Protein AF-A0A7R6V290-F1 (afdb_monomer_lite)

Foldseek 3Di:
DDDPPDPDDDAAEAEDDPCQQVDDPDDPDPDGSVVVVVVVVVCVVVVVCVRHHYDYDDDDDLVRVCVPDPNVVSVCVVPDDPVCCVVCVVVCVVNVHDCPVVVVVVVVVVVVVVVVPDDPDDDDDDDDDDDDDDDDDDDDDDDPPPPVVVVVVVPPD

Organism: Homo sapiens (NCBI:txid9606)

Sequence (157 aa):
MAYSQGGGKKKVCYYYDGDIGNYYYGQGHPMKPHRIRMTHNLLLNYGLYRKMEIYRPHKATAEEMTKYHSDEYIKFLRSIRPDNMSEYSKQMQRFNVGELKKIRKKQRTKKQTLRKKINPRTTVVKKQIPKEPNQNSSATPEFDSLTNFRKSLKRKY

pLDDT: mean 75.0, std 24.23, range [31.44, 98.12]

InterPro domains:
  IPR003084 Class I/II Histone deacetylase HDAC [PR01271] (31-48)
  IPR003084 Class I/II Histone deacetylase HDAC [PR01271] (64-82)
  IPR023696 Ureohydrolase domain superfamily [SSF52768] (11-98)
  IPR023801 Histone deacetylase domain [PF00850] (29-90)
  IPR037138 Histone deacetylase domain superfamily [G3DSA:3.40.800.20] (8-114)

Structure (mmCIF, N/CA/C/O backbone):
data_AF-A0A7R6V290-F1
#
_entry.id   AF-A0A7R6V290-F1
#
loop_
_atom_site.group_PDB
_atom_site.id
_atom_site.type_symbol
_atom_site.label_atom_id
_atom_site.label_alt_id
_atom_site.label_comp_id
_atom_site.label_asym_id
_atom_site.label_entity_id
_atom_site.label_seq_id
_atom_site.pdbx_PDB_ins_code
_atom_site.Cartn_x
_atom_site.Cartn_y
_atom_site.Cartn_z
_atom_site.occupancy
_atom_site.B_iso_or_equiv
_atom_site.auth_seq_id
_atom_site.auth_comp_id
_atom_site.auth_asym_id
_atom_site.auth_atom_id
_atom_site.pdbx_PDB_model_num
ATOM 1 N N . MET A 1 1 ? -2.616 25.642 12.328 1.00 40.06 1 MET A N 1
ATOM 2 C CA . MET A 1 1 ? -3.595 24.727 12.954 1.00 40.06 1 MET A CA 1
ATOM 3 C C . MET A 1 1 ? -3.149 24.467 14.383 1.00 40.06 1 MET A C 1
ATOM 5 O O . MET A 1 1 ? -2.101 23.866 14.575 1.00 40.06 1 MET A O 1
ATOM 9 N N . ALA A 1 2 ? -3.865 25.009 15.367 1.00 43.66 2 ALA A N 1
ATOM 10 C CA . ALA A 1 2 ? -3.525 24.847 16.777 1.00 43.66 2 ALA A CA 1
ATOM 11 C C . ALA A 1 2 ? -3.888 23.428 17.248 1.00 43.66 2 ALA A C 1
ATOM 13 O O . ALA A 1 2 ? -5.032 22.998 17.102 1.00 43.66 2 ALA A O 1
ATOM 14 N N . TYR A 1 3 ? -2.928 22.699 17.819 1.00 55.47 3 TYR A N 1
ATOM 15 C CA . TYR A 1 3 ? -3.211 21.451 18.522 1.00 55.47 3 TYR A CA 1
ATOM 16 C C . TYR A 1 3 ? -3.818 21.797 19.884 1.00 55.47 3 TYR A C 1
ATOM 18 O O . TYR A 1 3 ? -3.120 22.252 20.786 1.00 55.47 3 TYR A O 1
ATOM 26 N N . SER A 1 4 ? -5.131 21.611 20.025 1.00 54.84 4 SER A N 1
ATOM 27 C CA . SER A 1 4 ? -5.827 21.733 21.308 1.00 54.84 4 SER A CA 1
ATOM 28 C C . SER A 1 4 ? -5.274 20.702 22.302 1.00 54.84 4 SER A C 1
ATOM 30 O O . SER A 1 4 ? -5.507 19.493 22.175 1.00 54.84 4 SER A O 1
ATOM 32 N N . GLN A 1 5 ? -4.533 21.196 23.295 1.00 59.09 5 GLN A N 1
ATOM 33 C CA . GLN A 1 5 ? -4.047 20.460 24.463 1.00 59.09 5 GLN A CA 1
ATOM 34 C C . GLN A 1 5 ? -5.191 20.251 25.472 1.00 59.09 5 GLN A C 1
ATOM 36 O O . GLN A 1 5 ? -5.179 20.765 26.582 1.00 59.09 5 GLN A O 1
ATOM 41 N N . GLY A 1 6 ? -6.224 19.517 25.055 1.00 53.75 6 GLY A N 1
ATOM 42 C CA . GLY A 1 6 ? -7.266 18.984 25.934 1.00 53.75 6 GLY A CA 1
ATOM 43 C C . GLY A 1 6 ? -6.996 17.507 26.219 1.00 53.75 6 GLY A C 1
ATOM 44 O O . GLY A 1 6 ? -7.105 16.677 25.306 1.00 53.75 6 GLY A O 1
ATOM 45 N N . GLY A 1 7 ? -6.631 17.194 27.467 1.00 68.88 7 GLY A N 1
ATOM 46 C CA . GLY A 1 7 ? -6.184 15.887 27.978 1.00 68.88 7 GLY A CA 1
ATOM 47 C C . GLY A 1 7 ? -7.267 14.806 28.099 1.00 68.88 7 GLY A C 1
ATOM 48 O O . GLY A 1 7 ? -7.369 14.142 29.125 1.00 68.88 7 GLY A O 1
ATOM 49 N N . GLY A 1 8 ? -8.087 14.625 27.064 1.00 79.38 8 GLY A N 1
ATOM 50 C CA . GLY A 1 8 ? -9.048 13.523 26.951 1.00 79.38 8 GLY A CA 1
ATOM 51 C C . GLY A 1 8 ? -8.535 12.387 26.060 1.00 79.38 8 GLY A C 1
ATOM 52 O O . GLY A 1 8 ? -7.713 12.610 25.164 1.00 79.38 8 GLY A O 1
ATOM 53 N N . LYS A 1 9 ? -9.049 11.164 26.268 1.00 85.19 9 LYS A N 1
ATOM 54 C CA . LYS A 1 9 ? -8.770 10.018 25.383 1.00 85.19 9 LYS A CA 1
ATOM 55 C C . LYS A 1 9 ? -9.191 10.371 23.955 1.00 85.19 9 LYS A C 1
ATOM 57 O O . LYS A 1 9 ? -10.341 10.731 23.717 1.00 85.19 9 LYS A O 1
ATOM 62 N N . LYS A 1 10 ? -8.255 10.287 23.010 1.00 92.25 10 LYS A N 1
ATOM 63 C CA . LYS A 1 10 ? -8.518 10.593 21.602 1.00 92.25 10 LYS A CA 1
ATOM 64 C C . LYS A 1 10 ? -9.154 9.393 20.908 1.00 92.25 10 LYS A C 1
ATOM 66 O O . LYS A 1 10 ? -8.827 8.246 21.208 1.00 92.25 10 LYS A O 1
ATOM 71 N N . LYS A 1 11 ? -10.039 9.678 19.956 1.00 93.56 11 LYS A N 1
ATOM 72 C CA . LYS A 1 11 ? -10.585 8.677 19.043 1.00 93.56 11 LYS A CA 1
ATOM 73 C C . LYS A 1 11 ? -9.471 8.190 18.111 1.00 93.56 11 LYS A C 1
ATOM 75 O O . LYS A 1 11 ? -8.742 9.009 17.554 1.00 93.56 11 LYS A O 1
ATOM 80 N N . VAL A 1 12 ? -9.332 6.874 17.964 1.00 96.12 12 VAL A N 1
ATOM 81 C CA . VAL A 1 12 ? -8.292 6.242 17.137 1.00 96.12 12 VAL A CA 1
ATOM 82 C C . VAL A 1 12 ? -8.953 5.483 15.993 1.00 96.12 12 VAL A C 1
ATOM 84 O O . VAL A 1 12 ? -9.835 4.660 16.233 1.00 96.12 12 VAL A O 1
ATOM 87 N N . CYS A 1 13 ? -8.489 5.734 14.770 1.00 97.19 13 CYS A N 1
ATOM 88 C CA . CYS A 1 13 ? -8.860 4.973 13.579 1.00 97.19 13 CYS A CA 1
ATOM 89 C C . CYS A 1 13 ? -7.659 4.141 13.117 1.00 97.19 13 CYS A C 1
ATOM 91 O O . CYS A 1 13 ? -6.542 4.651 13.023 1.00 97.19 13 CYS A O 1
ATOM 93 N N . TYR A 1 14 ? -7.888 2.869 12.814 1.00 97.94 14 TYR A N 1
ATOM 94 C CA . TYR A 1 14 ? -6.872 1.909 12.404 1.00 97.94 14 TYR A CA 1
ATOM 95 C C . TYR A 1 14 ? -7.233 1.309 11.045 1.00 97.94 14 TYR A C 1
ATOM 97 O O . TYR A 1 14 ? -8.320 0.766 10.866 1.00 97.94 14 TYR A O 1
ATOM 105 N N . TYR A 1 15 ? -6.313 1.393 10.085 1.00 98.06 15 TYR A N 1
ATOM 106 C CA . TYR A 1 15 ? -6.530 0.917 8.720 1.00 98.06 15 TYR A CA 1
ATOM 107 C C . TYR A 1 15 ? -5.768 -0.379 8.472 1.00 98.06 15 TYR A C 1
ATOM 109 O O . TYR A 1 15 ? -4.554 -0.444 8.682 1.00 98.06 15 TYR A O 1
ATOM 117 N N . TYR A 1 16 ? -6.471 -1.403 7.996 1.00 98.00 16 TYR A N 1
ATOM 118 C CA . TYR A 1 16 ? -5.873 -2.697 7.693 1.00 98.00 16 TYR A CA 1
ATOM 119 C C . TYR A 1 16 ? -6.580 -3.397 6.534 1.00 98.00 16 TYR A C 1
ATOM 121 O O . TYR A 1 16 ? -7.804 -3.465 6.487 1.00 98.00 16 TYR A O 1
ATOM 129 N N . ASP A 1 17 ? -5.789 -3.954 5.618 1.00 97.50 17 ASP A N 1
ATOM 130 C CA . ASP A 1 17 ? -6.255 -4.871 4.580 1.00 97.50 17 ASP A CA 1
ATOM 131 C C . ASP A 1 17 ? -5.572 -6.234 4.779 1.00 97.50 17 ASP A C 1
ATOM 133 O O . ASP A 1 17 ? -4.348 -6.302 4.925 1.00 97.50 17 ASP A O 1
ATOM 137 N N . GLY A 1 18 ? -6.348 -7.321 4.780 1.00 96.44 18 GLY A N 1
ATOM 138 C CA . GLY A 1 18 ? -5.849 -8.684 4.992 1.00 96.44 18 GLY A CA 1
ATOM 139 C C . GLY A 1 18 ? -4.815 -9.144 3.957 1.00 96.44 18 GLY A C 1
ATOM 140 O O . GLY A 1 18 ? -3.916 -9.936 4.282 1.00 96.44 18 GLY A O 1
ATOM 141 N N . ASP A 1 19 ? -4.873 -8.598 2.741 1.00 96.50 19 ASP A N 1
ATOM 142 C CA . ASP A 1 19 ? -4.009 -8.986 1.627 1.00 96.50 19 ASP A CA 1
ATOM 143 C C . ASP A 1 19 ? -2.584 -8.442 1.773 1.00 96.50 19 ASP A C 1
ATOM 145 O O . ASP A 1 19 ? -1.642 -9.016 1.219 1.00 96.50 19 ASP A O 1
ATOM 149 N N . ILE A 1 20 ? -2.372 -7.394 2.584 1.00 97.12 20 ILE A N 1
ATOM 150 C CA . ILE A 1 20 ? -1.063 -6.731 2.710 1.00 97.12 20 ILE A CA 1
ATOM 151 C C . ILE A 1 20 ? 0.047 -7.688 3.165 1.00 97.12 20 ILE A C 1
ATOM 153 O O . ILE A 1 20 ? 1.204 -7.551 2.774 1.00 97.12 20 ILE A O 1
ATOM 157 N N . GLY A 1 21 ? -0.300 -8.699 3.965 1.00 95.62 21 GLY A N 1
ATOM 158 C CA . GLY A 1 21 ? 0.656 -9.686 4.460 1.00 95.62 21 GLY A CA 1
ATOM 159 C C . GLY A 1 21 ? 1.090 -10.729 3.424 1.00 95.62 21 GLY A C 1
ATOM 160 O O . GLY A 1 21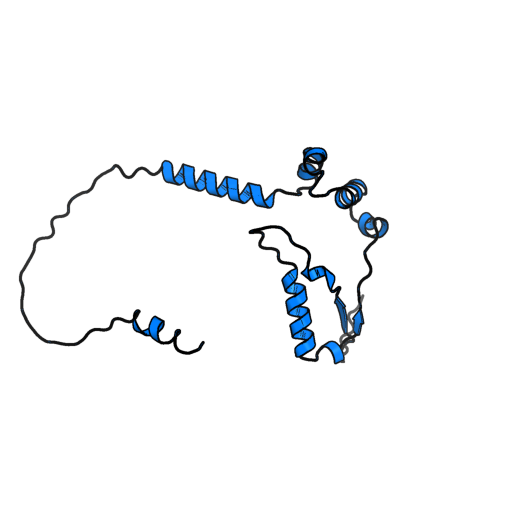 ? 2.052 -11.448 3.694 1.00 95.62 21 GLY A O 1
ATOM 161 N N . ASN A 1 22 ? 0.409 -10.821 2.273 1.00 97.00 22 ASN A N 1
ATOM 162 C CA . ASN A 1 22 ? 0.681 -11.807 1.219 1.00 97.00 22 ASN A CA 1
ATOM 163 C C . ASN A 1 22 ? 1.682 -11.313 0.163 1.00 97.00 22 ASN A C 1
ATOM 165 O O . ASN A 1 22 ? 2.248 -12.125 -0.566 1.00 97.00 22 ASN A O 1
ATOM 169 N N . TYR A 1 23 ? 1.950 -10.006 0.085 1.00 96.62 23 TYR A N 1
ATOM 170 C CA . TYR A 1 23 ? 2.911 -9.468 -0.877 1.00 96.62 23 TYR A CA 1
ATOM 171 C C . TYR A 1 23 ? 4.344 -9.922 -0.566 1.00 96.62 23 TYR A C 1
ATOM 173 O O . TYR A 1 23 ? 4.831 -9.818 0.565 1.00 96.62 23 TYR A O 1
ATOM 181 N N . TYR A 1 24 ? 5.053 -10.386 -1.598 1.00 95.50 24 TYR A N 1
ATOM 182 C CA . TYR A 1 24 ? 6.379 -10.983 -1.470 1.00 95.50 24 TYR A CA 1
ATOM 183 C C . TYR A 1 24 ? 7.425 -10.268 -2.331 1.00 95.50 24 TYR A C 1
ATOM 185 O O . TYR A 1 24 ? 7.418 -10.349 -3.553 1.00 95.50 24 TYR A O 1
ATOM 193 N N . TYR A 1 25 ? 8.396 -9.628 -1.676 1.00 91.75 25 TYR A N 1
ATOM 194 C CA . TYR A 1 25 ? 9.487 -8.890 -2.336 1.00 91.75 25 TYR A CA 1
ATOM 195 C C . TYR A 1 25 ? 10.586 -9.788 -2.942 1.00 91.75 25 TYR A C 1
ATOM 197 O O . TYR A 1 25 ? 11.554 -9.292 -3.521 1.00 91.75 25 TYR A O 1
ATOM 205 N N . GLY A 1 26 ? 10.498 -11.110 -2.779 1.00 91.38 26 GLY A N 1
ATOM 206 C CA . GLY A 1 26 ? 11.509 -12.048 -3.259 1.00 91.38 26 GLY A CA 1
ATOM 207 C C . GLY A 1 26 ? 12.421 -12.627 -2.172 1.00 91.38 26 GLY A C 1
ATOM 208 O O . GLY A 1 26 ? 12.525 -12.141 -1.035 1.00 91.38 26 GLY A O 1
ATOM 209 N N . GLN A 1 27 ? 13.114 -13.701 -2.551 1.00 90.00 27 GLN A N 1
ATOM 210 C CA . GLN A 1 27 ? 14.024 -14.428 -1.672 1.00 90.00 27 GLN A CA 1
ATOM 211 C C . GLN A 1 27 ? 15.206 -13.549 -1.254 1.00 90.00 27 GLN A C 1
ATOM 213 O O . GLN A 1 27 ? 15.819 -12.858 -2.070 1.00 90.00 27 GLN A O 1
ATOM 218 N N . GLY A 1 28 ? 15.528 -13.570 0.042 1.00 90.00 28 GLY A N 1
ATOM 219 C CA . GLY A 1 28 ? 16.630 -12.793 0.613 1.00 90.00 28 GLY A CA 1
ATOM 220 C C . GLY A 1 28 ? 16.390 -11.281 0.715 1.00 90.00 28 GLY A C 1
ATOM 221 O O . GLY A 1 28 ? 17.301 -10.577 1.145 1.00 90.00 28 GLY A O 1
ATOM 222 N N . HIS A 1 29 ? 15.205 -10.780 0.346 1.00 90.94 29 HIS A N 1
ATOM 223 C CA . HIS A 1 29 ? 14.841 -9.375 0.523 1.00 90.94 29 HIS A CA 1
ATOM 224 C C . HIS A 1 29 ? 14.445 -9.085 1.986 1.00 90.94 29 HIS A C 1
ATOM 226 O O . HIS A 1 29 ? 13.607 -9.825 2.514 1.00 90.94 29 HIS A O 1
ATOM 232 N N . PRO A 1 30 ? 14.990 -8.038 2.641 1.00 94.12 30 PRO A N 1
ATOM 233 C CA . PRO A 1 30 ? 14.733 -7.754 4.059 1.00 94.12 30 PRO A CA 1
ATOM 234 C C . PRO A 1 30 ? 13.322 -7.210 4.324 1.00 94.12 30 PRO A C 1
ATOM 236 O O . PRO A 1 30 ? 12.749 -7.465 5.378 1.00 94.12 30 PRO A O 1
ATOM 239 N N . MET A 1 31 ? 12.720 -6.503 3.362 1.00 96.06 31 MET A N 1
ATOM 240 C CA . MET A 1 31 ? 11.338 -6.032 3.490 1.00 96.06 31 MET A CA 1
ATOM 241 C C . MET A 1 31 ? 10.363 -7.214 3.420 1.00 96.06 31 MET A C 1
ATOM 243 O O . MET A 1 31 ? 10.236 -7.843 2.367 1.00 96.06 31 MET A O 1
ATOM 247 N N . LYS A 1 32 ? 9.676 -7.497 4.535 1.00 96.38 32 LYS A N 1
ATOM 248 C CA . LYS A 1 32 ? 8.619 -8.514 4.652 1.00 96.38 32 LYS A CA 1
ATOM 249 C C . LYS A 1 32 ? 7.297 -7.857 5.075 1.00 96.38 32 LYS A C 1
ATOM 251 O O . LYS A 1 32 ? 7.176 -7.487 6.246 1.00 96.38 32 LYS A O 1
ATOM 256 N N . PRO A 1 33 ? 6.321 -7.688 4.163 1.00 97.69 33 PRO A N 1
ATOM 257 C CA . PRO A 1 33 ? 4.992 -7.152 4.489 1.00 97.69 33 PRO A CA 1
ATOM 258 C C . PRO A 1 33 ? 4.231 -7.966 5.537 1.00 97.69 33 PRO A C 1
ATOM 260 O O . PRO A 1 33 ? 3.441 -7.408 6.292 1.00 97.69 33 PRO A O 1
ATOM 263 N N . HIS A 1 34 ? 4.557 -9.256 5.673 1.00 98.06 34 HIS A N 1
ATOM 264 C CA . HIS A 1 34 ? 4.035 -10.143 6.714 1.00 98.06 34 HIS A CA 1
ATOM 265 C C . HIS A 1 34 ? 4.085 -9.541 8.130 1.00 98.06 34 HIS A C 1
ATOM 267 O O . HIS A 1 34 ? 3.196 -9.808 8.934 1.00 98.06 34 HIS A O 1
ATOM 273 N N . ARG A 1 35 ? 5.057 -8.661 8.424 1.00 97.94 35 ARG A N 1
ATOM 274 C CA . ARG A 1 35 ? 5.132 -7.966 9.719 1.00 97.94 35 ARG A CA 1
ATOM 275 C C . ARG A 1 35 ? 3.852 -7.209 10.082 1.00 97.94 35 ARG A C 1
ATOM 277 O O . ARG A 1 35 ? 3.481 -7.194 11.245 1.00 97.94 35 ARG A O 1
ATOM 284 N N . ILE A 1 36 ? 3.152 -6.650 9.094 1.00 98.12 36 ILE A N 1
ATOM 285 C CA . ILE A 1 36 ? 1.901 -5.910 9.298 1.00 98.12 36 ILE A CA 1
ATOM 286 C C . ILE A 1 36 ? 0.795 -6.867 9.764 1.00 98.12 36 ILE A C 1
ATOM 288 O O . ILE A 1 36 ? 0.061 -6.553 10.696 1.00 98.12 36 ILE A O 1
ATOM 292 N N . ARG A 1 37 ? 0.723 -8.073 9.180 1.00 97.94 37 ARG A N 1
ATOM 293 C CA . ARG A 1 37 ? -0.199 -9.133 9.618 1.00 97.94 37 ARG A CA 1
ATOM 294 C C . ARG A 1 37 ? 0.116 -9.612 11.036 1.00 97.94 37 ARG A C 1
ATOM 296 O O . ARG A 1 37 ? -0.806 -9.798 11.820 1.00 97.94 37 ARG A O 1
ATOM 303 N N . MET A 1 38 ? 1.397 -9.762 11.386 1.00 97.88 38 MET A N 1
ATOM 304 C CA . MET A 1 38 ? 1.788 -10.127 12.755 1.00 97.88 38 MET A CA 1
ATOM 305 C C . MET A 1 38 ? 1.325 -9.075 13.771 1.00 97.88 38 MET A C 1
ATOM 307 O O . MET A 1 38 ? 0.716 -9.427 14.777 1.00 97.88 38 MET A O 1
ATOM 311 N N . THR A 1 39 ? 1.559 -7.787 13.492 1.00 98.12 39 THR A N 1
ATOM 312 C CA . THR A 1 39 ? 1.096 -6.688 14.354 1.00 98.12 39 THR A CA 1
ATOM 313 C C . THR A 1 39 ? -0.425 -6.678 14.488 1.00 98.12 39 THR A C 1
ATOM 315 O O . THR A 1 39 ? -0.926 -6.525 15.599 1.00 98.12 39 THR A O 1
ATOM 318 N N . HIS A 1 40 ? -1.156 -6.884 13.389 1.00 97.81 40 HIS A N 1
ATOM 319 C CA . HIS A 1 40 ? -2.615 -6.963 13.413 1.00 97.81 40 HIS A CA 1
ATOM 320 C C . HIS A 1 40 ? -3.117 -8.098 14.321 1.00 97.81 40 HIS A C 1
ATOM 322 O O . HIS A 1 40 ? -3.965 -7.870 15.180 1.00 97.81 40 HIS A O 1
ATOM 328 N N . ASN A 1 41 ? -2.534 -9.296 14.214 1.00 97.44 41 ASN A N 1
ATOM 329 C CA . ASN A 1 41 ? -2.924 -10.440 15.045 1.00 97.44 41 ASN A CA 1
ATOM 330 C C . ASN A 1 41 ? -2.634 -10.221 16.535 1.00 97.44 41 ASN A C 1
ATOM 332 O O . ASN A 1 41 ? -3.463 -10.557 17.377 1.00 97.44 41 ASN A O 1
ATOM 336 N N . LEU A 1 42 ? -1.483 -9.631 16.876 1.00 98.00 42 LEU A N 1
ATOM 337 C CA . LEU A 1 42 ? -1.182 -9.272 18.266 1.00 98.00 42 LEU A CA 1
ATOM 338 C C . LEU A 1 42 ? -2.227 -8.297 18.807 1.00 98.00 42 LEU A C 1
ATOM 340 O O . LEU A 1 42 ? -2.792 -8.515 19.873 1.00 98.00 42 LEU A O 1
ATOM 344 N N . LEU A 1 43 ? -2.527 -7.255 18.038 1.00 96.31 43 LEU A N 1
ATOM 345 C CA . LEU A 1 43 ? -3.513 -6.243 18.388 1.00 96.31 43 LEU A CA 1
ATOM 346 C C . LEU A 1 43 ? -4.909 -6.841 18.656 1.00 96.31 43 LEU A C 1
ATOM 348 O O . LEU A 1 43 ? -5.581 -6.421 19.602 1.00 96.31 43 LEU A O 1
ATOM 352 N N . LEU A 1 44 ? -5.324 -7.835 17.862 1.00 95.69 44 LEU A N 1
ATOM 353 C CA . LEU A 1 44 ? -6.580 -8.560 18.066 1.00 95.69 44 LEU A CA 1
ATOM 354 C C . LEU A 1 44 ? -6.562 -9.355 19.376 1.00 95.69 44 LEU A C 1
ATOM 356 O O . LEU A 1 44 ? -7.486 -9.223 20.179 1.00 95.69 44 LEU A O 1
ATOM 360 N N . ASN A 1 45 ? -5.488 -10.111 19.622 1.00 97.38 45 ASN A N 1
ATOM 361 C CA . ASN A 1 45 ? -5.336 -10.943 20.820 1.00 97.38 45 ASN A CA 1
ATOM 362 C C . ASN A 1 45 ? -5.252 -10.117 22.112 1.00 97.38 45 ASN A C 1
ATOM 364 O O . ASN A 1 45 ? -5.746 -10.546 23.149 1.00 97.38 45 ASN A O 1
ATOM 368 N N . TYR A 1 46 ? -4.696 -8.904 22.053 1.00 97.50 46 TYR A N 1
ATOM 369 C CA . TYR A 1 46 ? -4.713 -7.959 23.175 1.00 97.50 46 TYR A CA 1
ATOM 370 C C . TYR A 1 46 ? -6.075 -7.273 23.386 1.00 97.50 46 TYR A C 1
ATOM 372 O O . TYR A 1 46 ? -6.227 -6.474 24.310 1.00 97.50 46 TYR A O 1
ATOM 380 N N . GLY A 1 47 ? -7.071 -7.526 22.529 1.00 95.88 47 GLY A N 1
ATOM 381 C CA . GLY A 1 47 ? -8.401 -6.922 22.636 1.00 95.88 47 GLY A CA 1
ATOM 382 C C . GLY A 1 47 ? -8.438 -5.420 22.331 1.00 95.88 47 GLY A C 1
ATOM 383 O O . GLY A 1 47 ? -9.429 -4.752 22.631 1.00 95.88 47 GLY A O 1
ATOM 384 N N . LEU A 1 48 ? -7.379 -4.868 21.730 1.00 95.50 48 LEU A N 1
ATOM 385 C CA . LEU A 1 48 ? -7.273 -3.436 21.426 1.00 95.50 48 LEU A CA 1
ATOM 386 C C . LEU A 1 48 ? -8.255 -2.991 20.338 1.00 95.50 48 LEU A C 1
ATOM 388 O O . LEU A 1 48 ? -8.638 -1.824 20.318 1.00 95.50 48 LEU A O 1
ATOM 392 N N . TYR A 1 49 ? -8.721 -3.915 19.491 1.00 93.38 49 TYR A N 1
ATOM 393 C CA . TYR A 1 49 ? -9.747 -3.646 18.478 1.00 93.38 49 TYR A CA 1
ATOM 394 C C . TYR A 1 49 ? -11.035 -3.052 19.064 1.00 93.38 49 TYR A C 1
ATOM 396 O O . TYR A 1 49 ? -11.739 -2.335 18.371 1.00 93.38 49 TYR A O 1
ATOM 404 N N . ARG A 1 50 ? -11.329 -3.304 20.347 1.00 94.19 50 ARG A N 1
ATOM 405 C CA . ARG A 1 50 ? -12.513 -2.764 21.037 1.00 94.19 50 ARG A CA 1
ATOM 406 C C . ARG A 1 50 ? -12.395 -1.275 21.373 1.00 94.19 50 ARG A C 1
ATOM 408 O O . ARG A 1 50 ? -13.386 -0.655 21.736 1.00 94.19 50 ARG A O 1
ATOM 415 N N . LYS A 1 51 ? -11.183 -0.712 21.329 1.00 94.50 51 LYS A N 1
ATOM 416 C CA . LYS A 1 51 ? -10.874 0.666 21.755 1.00 94.50 51 LYS A CA 1
ATOM 417 C C . LYS A 1 51 ? -10.617 1.615 20.579 1.00 94.50 51 LYS A C 1
ATOM 419 O O . LYS A 1 51 ? -10.235 2.760 20.804 1.00 94.50 51 LYS A O 1
ATOM 424 N N . MET A 1 52 ? -10.774 1.141 19.346 1.00 96.25 52 MET A N 1
ATOM 425 C CA . MET A 1 52 ? -10.493 1.899 18.130 1.00 96.25 52 MET A CA 1
ATOM 426 C C . MET A 1 52 ? -11.425 1.467 17.001 1.00 96.25 52 MET A C 1
ATOM 428 O O . MET A 1 52 ? -11.955 0.361 17.012 1.00 96.25 52 MET A O 1
ATOM 432 N N . GLU A 1 53 ? -11.593 2.328 16.007 1.00 96.88 53 GLU A N 1
ATOM 433 C CA . GLU A 1 53 ? -12.379 2.009 14.819 1.00 96.88 53 GLU A CA 1
ATOM 434 C C . GLU A 1 53 ? -11.483 1.389 13.751 1.00 96.88 53 GLU A C 1
ATOM 436 O O . GLU A 1 53 ? -10.455 1.965 13.391 1.00 96.88 53 GLU A O 1
ATOM 441 N N . ILE A 1 54 ? -11.856 0.209 13.255 1.00 96.75 54 ILE A N 1
ATOM 442 C CA . ILE A 1 54 ? -11.088 -0.515 12.240 1.00 96.75 54 ILE A CA 1
ATOM 443 C C . ILE A 1 54 ? -11.741 -0.325 10.879 1.00 96.75 54 ILE A C 1
ATOM 445 O O . ILE A 1 54 ? -12.909 -0.657 10.695 1.00 96.75 54 ILE A O 1
ATOM 449 N N . TYR A 1 55 ? -10.954 0.142 9.916 1.00 97.81 55 TYR A N 1
ATOM 450 C CA . TYR A 1 55 ? -11.387 0.361 8.544 1.00 97.81 55 TYR A CA 1
ATOM 451 C C . TYR A 1 55 ? -10.546 -0.460 7.572 1.00 97.81 55 TYR A C 1
ATOM 453 O O . TYR A 1 55 ? -9.325 -0.579 7.715 1.00 97.81 55 TYR A O 1
ATOM 461 N N . ARG A 1 56 ? -11.196 -0.984 6.531 1.00 97.62 56 ARG A N 1
ATOM 462 C CA . ARG A 1 56 ? -10.493 -1.517 5.366 1.00 97.62 56 ARG A CA 1
ATOM 463 C C . ARG A 1 56 ? -10.215 -0.365 4.395 1.00 97.62 56 ARG A C 1
ATOM 465 O O . ARG A 1 56 ? -11.172 0.269 3.954 1.00 97.62 56 ARG A O 1
ATOM 472 N N . PRO A 1 57 ? -8.948 -0.059 4.067 1.00 97.69 57 PRO A N 1
ATOM 473 C CA . PRO A 1 57 ? -8.646 0.999 3.112 1.00 97.69 57 PRO A CA 1
ATOM 474 C C . PRO A 1 57 ? -9.109 0.605 1.703 1.00 97.69 57 PRO A C 1
ATOM 476 O O . PRO A 1 57 ? -9.041 -0.564 1.320 1.00 97.69 57 PRO A O 1
ATOM 479 N N . HIS A 1 58 ? -9.548 1.588 0.919 1.00 96.75 58 HIS A N 1
ATOM 480 C CA . HIS A 1 58 ? -9.792 1.396 -0.508 1.00 96.75 58 HIS A CA 1
ATOM 481 C C . HIS A 1 58 ? -8.462 1.417 -1.279 1.00 96.75 58 HIS A C 1
ATOM 483 O O . HIS A 1 58 ? -7.448 1.931 -0.800 1.00 96.75 58 HIS A O 1
ATOM 489 N N . LYS A 1 59 ? -8.450 0.842 -2.485 1.00 95.88 59 LYS A N 1
ATOM 490 C CA . LYS A 1 59 ? -7.278 0.901 -3.367 1.00 95.88 59 LYS A CA 1
ATOM 491 C C . LYS A 1 59 ? -7.200 2.292 -3.990 1.00 95.88 59 LYS A C 1
ATOM 493 O O . LYS A 1 59 ? -8.113 2.661 -4.721 1.00 95.88 59 LYS A O 1
ATOM 498 N N . ALA A 1 60 ? -6.115 3.014 -3.719 1.00 97.06 60 ALA A N 1
ATOM 499 C CA . ALA A 1 60 ? -5.884 4.331 -4.300 1.00 97.06 60 ALA A CA 1
ATOM 500 C C . ALA A 1 60 ? -5.870 4.259 -5.835 1.00 97.06 60 ALA A C 1
ATOM 502 O O . ALA A 1 60 ? -5.252 3.369 -6.432 1.00 97.06 60 ALA A O 1
ATOM 503 N N . THR A 1 61 ? -6.566 5.198 -6.462 1.00 97.38 61 THR A N 1
ATOM 504 C CA . THR A 1 61 ? -6.662 5.323 -7.918 1.00 97.38 61 THR A CA 1
ATOM 505 C C . THR A 1 61 ? -5.390 5.934 -8.508 1.00 97.38 61 THR A C 1
ATOM 507 O O . THR A 1 61 ? -4.569 6.528 -7.806 1.00 97.38 61 THR A O 1
ATOM 510 N N . ALA A 1 62 ? -5.211 5.801 -9.827 1.00 96.62 62 ALA A N 1
ATOM 511 C CA . ALA A 1 62 ? -4.099 6.459 -10.512 1.00 96.62 62 ALA A CA 1
ATOM 512 C C . ALA A 1 62 ? -4.162 7.985 -10.344 1.00 96.62 62 ALA A C 1
ATOM 514 O O . ALA A 1 62 ? -3.137 8.589 -10.057 1.00 96.62 62 ALA A O 1
ATOM 515 N N . GLU A 1 63 ? -5.360 8.568 -10.431 1.00 96.81 63 GLU A N 1
ATOM 516 C CA . GLU A 1 63 ? -5.601 10.009 -10.282 1.00 96.81 63 GLU A CA 1
ATOM 517 C C . GLU A 1 63 ? -5.193 10.540 -8.903 1.00 96.81 63 GLU A C 1
ATOM 519 O O . GLU A 1 63 ? -4.632 11.625 -8.781 1.00 96.81 63 GLU A O 1
ATOM 524 N N . GLU A 1 64 ? -5.429 9.773 -7.837 1.00 97.44 64 GLU A N 1
ATOM 525 C CA . GLU A 1 64 ? -5.001 10.165 -6.491 1.00 97.44 64 GLU A CA 1
ATOM 526 C C . GLU A 1 64 ? -3.483 10.110 -6.332 1.00 97.44 64 GLU A C 1
ATOM 528 O O . GLU A 1 64 ? -2.901 10.982 -5.687 1.00 97.44 64 GLU A O 1
ATOM 533 N N . MET A 1 65 ? -2.835 9.107 -6.929 1.00 97.50 65 MET A N 1
ATOM 534 C CA . MET A 1 65 ? -1.381 8.964 -6.876 1.00 97.50 65 MET A CA 1
ATOM 535 C C . MET A 1 65 ? -0.661 10.035 -7.708 1.00 97.50 65 MET A C 1
ATOM 537 O O . MET A 1 65 ? 0.412 10.498 -7.308 1.00 97.50 65 MET A O 1
ATOM 541 N N . THR A 1 66 ? -1.241 10.462 -8.835 1.00 97.94 66 THR A N 1
ATOM 542 C CA . THR A 1 66 ? -0.647 11.478 -9.721 1.00 97.94 66 THR A CA 1
ATOM 543 C C . THR A 1 66 ? -0.783 12.909 -9.207 1.00 97.94 66 THR A C 1
ATOM 545 O O . THR A 1 66 ? -0.135 13.811 -9.727 1.00 97.94 66 THR A O 1
ATOM 548 N N . LYS A 1 67 ? -1.505 13.133 -8.097 1.00 97.81 67 LYS A N 1
ATOM 549 C CA . LYS A 1 67 ? -1.461 14.416 -7.364 1.00 97.81 67 LYS A CA 1
ATOM 550 C C . LYS A 1 67 ? -0.048 14.799 -6.912 1.00 97.81 67 LYS A C 1
ATOM 552 O O . LYS A 1 67 ? 0.214 15.970 -6.655 1.00 97.81 67 LYS A O 1
ATOM 557 N N . TYR A 1 68 ? 0.841 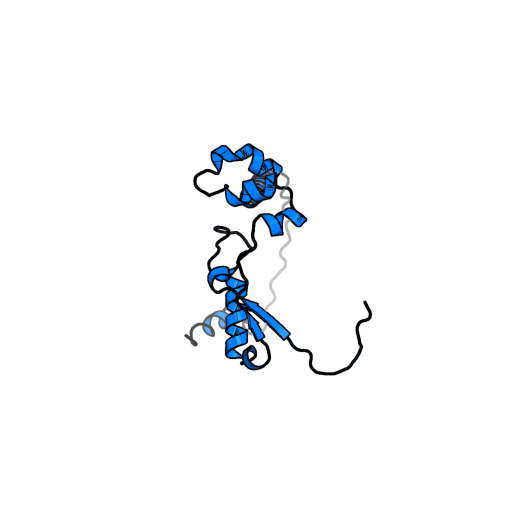13.815 -6.774 1.00 97.94 68 TYR A N 1
ATOM 558 C CA . TYR A 1 68 ? 2.240 14.026 -6.407 1.00 97.94 68 TYR A CA 1
ATOM 559 C C . TYR A 1 68 ? 3.219 13.364 -7.383 1.00 97.94 68 TYR A C 1
ATOM 561 O O . TYR A 1 68 ? 4.244 13.948 -7.731 1.00 97.94 68 TYR A O 1
ATOM 569 N N . HIS A 1 69 ? 2.938 12.134 -7.813 1.00 97.81 69 HIS A N 1
ATOM 570 C CA . HIS A 1 69 ? 3.816 11.404 -8.722 1.00 97.81 69 HIS A CA 1
ATOM 571 C C . HIS A 1 69 ? 3.573 11.790 -10.185 1.00 97.81 69 HIS A C 1
ATOM 573 O O . HIS A 1 69 ? 2.466 12.150 -10.559 1.00 97.81 69 HIS A O 1
ATOM 579 N N . SER A 1 70 ? 4.587 11.648 -11.043 1.00 97.69 70 SER A N 1
ATOM 580 C CA . SER A 1 70 ? 4.393 11.860 -12.480 1.00 97.69 70 SER A CA 1
ATOM 581 C C . SER A 1 70 ? 3.502 10.782 -13.105 1.00 97.69 70 SER A C 1
ATOM 583 O O . SER A 1 70 ? 3.593 9.598 -12.755 1.00 97.69 70 SER A O 1
ATOM 585 N N . ASP A 1 71 ? 2.698 11.176 -14.094 1.00 97.44 71 ASP A N 1
ATOM 586 C CA . ASP A 1 71 ? 1.806 10.267 -14.826 1.00 97.44 71 ASP A CA 1
ATOM 587 C C . ASP A 1 71 ? 2.571 9.100 -15.465 1.00 97.44 71 ASP A C 1
ATOM 589 O O . ASP A 1 71 ? 2.138 7.946 -15.406 1.00 97.44 71 ASP A O 1
ATOM 593 N N . GLU A 1 72 ? 3.757 9.381 -16.022 1.00 96.56 72 GLU A N 1
ATOM 594 C CA . GLU A 1 72 ? 4.642 8.365 -16.603 1.00 96.56 72 GLU A CA 1
ATOM 595 C C . GLU A 1 72 ? 5.031 7.289 -15.580 1.00 96.56 72 GLU A C 1
ATOM 597 O O . GLU A 1 72 ? 5.033 6.099 -15.904 1.00 96.56 72 GLU A O 1
ATOM 602 N N . TYR A 1 73 ? 5.339 7.689 -14.341 1.00 96.88 73 TYR A N 1
ATOM 603 C CA . TYR A 1 73 ? 5.751 6.763 -13.290 1.00 96.88 73 TYR A CA 1
ATOM 604 C C . TYR A 1 73 ? 4.591 5.877 -12.831 1.00 96.88 73 TYR A C 1
ATOM 606 O O . TYR A 1 73 ? 4.750 4.660 -12.728 1.00 96.88 73 TYR A O 1
ATOM 614 N N . ILE A 1 74 ? 3.407 6.455 -12.613 1.00 97.56 74 ILE A N 1
ATOM 615 C CA . ILE A 1 74 ? 2.223 5.686 -12.205 1.00 97.56 74 ILE A CA 1
ATOM 616 C C . ILE A 1 74 ? 1.776 4.730 -13.317 1.00 97.56 74 ILE A C 1
ATOM 618 O O . ILE A 1 74 ? 1.470 3.565 -13.047 1.00 97.56 74 ILE A O 1
ATOM 622 N N . LYS A 1 75 ? 1.821 5.164 -14.583 1.00 96.19 75 LYS A N 1
ATOM 623 C CA . LYS A 1 75 ? 1.548 4.294 -15.736 1.00 96.19 75 LYS A CA 1
ATOM 624 C C . LYS A 1 75 ? 2.547 3.138 -15.823 1.00 96.19 75 LYS A C 1
ATOM 626 O O . LYS A 1 75 ? 2.138 2.006 -16.093 1.00 96.19 75 LYS A O 1
ATOM 631 N N . PHE A 1 76 ? 3.827 3.400 -15.555 1.00 96.56 76 PHE A N 1
ATOM 632 C CA . PHE A 1 76 ? 4.858 2.367 -15.474 1.00 96.56 76 PHE A CA 1
ATOM 633 C C . PHE A 1 76 ? 4.573 1.360 -14.351 1.00 96.56 76 PHE A C 1
ATOM 635 O O . PHE A 1 76 ? 4.505 0.164 -14.629 1.00 96.56 76 PHE A O 1
ATOM 642 N N . LEU A 1 77 ? 4.330 1.816 -13.114 1.00 95.88 77 LEU A N 1
ATOM 643 C CA . LEU A 1 77 ? 4.028 0.936 -11.976 1.00 95.88 77 LEU A CA 1
ATOM 644 C C . LEU A 1 77 ? 2.791 0.061 -12.207 1.00 95.88 77 LEU A C 1
ATOM 646 O O . LEU A 1 77 ? 2.760 -1.083 -11.760 1.00 95.88 77 LEU A O 1
ATOM 650 N N . ARG A 1 78 ? 1.783 0.581 -12.914 1.00 95.94 78 ARG A N 1
ATOM 651 C CA . ARG A 1 78 ? 0.572 -0.172 -13.263 1.00 95.94 78 ARG A CA 1
ATOM 652 C C . ARG A 1 78 ? 0.823 -1.259 -14.314 1.00 95.94 78 ARG A C 1
ATOM 654 O O . ARG A 1 78 ? 0.104 -2.251 -14.331 1.00 95.94 78 ARG A O 1
ATOM 661 N N . SER A 1 79 ? 1.798 -1.059 -15.201 1.00 95.06 79 SER A N 1
ATOM 662 C CA . SER A 1 79 ? 2.032 -1.926 -16.368 1.00 95.06 79 SER A CA 1
ATOM 663 C C . SER A 1 79 ? 3.126 -2.971 -16.132 1.00 95.06 79 SER A C 1
ATOM 665 O O . SER A 1 79 ? 3.100 -4.043 -16.738 1.00 95.06 79 SER A O 1
ATOM 667 N N . ILE A 1 80 ? 4.096 -2.667 -15.266 1.00 94.56 80 ILE A N 1
ATOM 668 C CA . ILE A 1 80 ? 5.229 -3.549 -14.993 1.00 94.56 80 ILE A CA 1
ATOM 669 C C . ILE A 1 80 ? 4.783 -4.804 -14.240 1.00 94.56 80 ILE A C 1
ATOM 671 O O . ILE A 1 80 ? 4.112 -4.749 -13.210 1.00 94.56 80 ILE A O 1
ATOM 675 N N . ARG A 1 81 ? 5.204 -5.959 -14.742 1.00 93.69 81 ARG A N 1
ATOM 676 C CA . ARG A 1 81 ? 4.962 -7.273 -14.154 1.00 93.69 81 ARG A CA 1
ATOM 677 C C . ARG A 1 81 ? 6.210 -8.151 -14.306 1.00 93.69 81 ARG A C 1
ATOM 679 O O . ARG A 1 81 ? 7.079 -7.839 -15.117 1.00 93.69 81 ARG A O 1
ATOM 686 N N . PRO A 1 82 ? 6.342 -9.257 -13.550 1.00 90.62 82 PRO A N 1
ATOM 687 C CA . PRO A 1 82 ? 7.489 -10.157 -13.683 1.00 90.62 82 PRO A CA 1
ATOM 688 C C . PRO A 1 82 ? 7.694 -10.716 -15.101 1.00 90.62 82 PRO A C 1
ATOM 690 O O . PRO A 1 82 ? 8.829 -10.961 -15.495 1.00 90.62 82 PRO A O 1
ATOM 693 N N . ASP A 1 83 ? 6.609 -10.892 -15.856 1.00 93.00 83 ASP A N 1
ATOM 694 C CA . ASP A 1 83 ? 6.588 -11.426 -17.219 1.00 93.00 83 ASP A CA 1
ATOM 695 C C . ASP A 1 83 ? 7.154 -10.466 -18.275 1.00 93.00 83 ASP A C 1
ATOM 697 O O . ASP A 1 83 ? 7.810 -10.922 -19.205 1.00 93.00 83 ASP A O 1
ATOM 701 N N . ASN A 1 84 ? 6.986 -9.151 -18.109 1.00 93.19 84 ASN A N 1
ATOM 702 C CA . ASN A 1 84 ? 7.402 -8.151 -19.101 1.00 93.19 84 ASN A CA 1
ATOM 703 C C . ASN A 1 84 ? 8.651 -7.347 -18.685 1.00 93.19 84 ASN A C 1
ATOM 705 O O . ASN A 1 84 ? 9.012 -6.365 -19.328 1.00 93.19 84 ASN A O 1
ATOM 709 N N . MET A 1 85 ? 9.361 -7.752 -17.625 1.00 89.50 85 MET A N 1
ATOM 710 C CA . MET A 1 85 ? 10.489 -6.978 -17.075 1.00 89.50 85 MET A CA 1
ATOM 711 C C . MET A 1 85 ? 11.602 -6.665 -18.089 1.00 89.50 85 MET A C 1
ATOM 713 O O . MET A 1 85 ? 12.249 -5.623 -17.981 1.00 89.50 85 MET A O 1
ATOM 717 N N . SER A 1 86 ? 11.853 -7.557 -19.052 1.00 90.06 86 SER A N 1
ATOM 718 C CA . SER A 1 86 ? 12.885 -7.381 -20.084 1.00 90.06 86 SER A CA 1
ATOM 719 C C . SER A 1 86 ? 12.601 -6.170 -20.976 1.00 90.06 86 SER A C 1
ATOM 721 O O . SER A 1 86 ? 13.506 -5.368 -21.221 1.00 90.06 86 SER A O 1
ATOM 723 N N . GLU A 1 87 ? 11.348 -5.993 -21.391 1.00 93.25 87 GLU A N 1
ATOM 724 C CA . GLU A 1 87 ? 10.888 -4.905 -22.263 1.00 93.25 87 GLU A CA 1
ATOM 725 C C . GLU A 1 87 ? 11.025 -3.536 -21.582 1.00 93.25 87 GLU A C 1
ATOM 727 O O . GLU A 1 87 ? 11.390 -2.537 -22.202 1.00 93.25 87 GLU A O 1
ATOM 732 N N . TYR A 1 88 ? 10.834 -3.500 -20.263 1.00 91.88 88 TYR A N 1
ATOM 733 C CA . TYR A 1 88 ? 10.887 -2.278 -19.465 1.00 91.88 88 TYR A CA 1
ATOM 734 C C . TYR A 1 88 ? 12.278 -1.940 -18.904 1.00 91.88 88 TYR A C 1
ATOM 736 O O . TYR A 1 88 ? 12.398 -1.031 -18.079 1.00 91.88 88 TYR A O 1
ATOM 744 N N . SER A 1 89 ? 13.352 -2.596 -19.359 1.00 89.31 89 SER A N 1
ATOM 745 C CA . SER A 1 89 ? 14.712 -2.436 -18.807 1.00 89.31 89 SER A CA 1
ATOM 746 C C . SER A 1 89 ? 15.178 -0.974 -18.669 1.00 89.31 89 SER A C 1
ATOM 748 O O . SER A 1 89 ? 15.748 -0.602 -17.642 1.00 89.31 89 SER A O 1
ATOM 750 N N . LYS A 1 90 ? 14.903 -0.120 -19.669 1.00 91.12 90 LYS A N 1
ATOM 751 C CA . LYS A 1 90 ? 15.256 1.316 -19.635 1.00 91.12 90 LYS A CA 1
ATOM 752 C C . LYS A 1 90 ? 14.466 2.079 -18.564 1.00 91.12 90 LYS A C 1
ATOM 754 O O . LYS A 1 90 ? 15.035 2.868 -17.814 1.00 91.12 90 LYS A O 1
ATOM 759 N N . GLN A 1 91 ? 13.160 1.826 -18.470 1.00 91.50 91 GLN A N 1
ATOM 760 C CA . GLN A 1 91 ? 12.282 2.485 -17.497 1.00 91.50 91 GLN A CA 1
ATOM 761 C C . GLN A 1 91 ? 12.573 2.010 -16.071 1.00 91.50 91 GLN A C 1
ATOM 763 O O . GLN A 1 91 ? 12.602 2.819 -15.151 1.00 91.50 91 GLN A O 1
ATOM 768 N N . MET A 1 92 ? 12.892 0.726 -15.889 1.00 91.25 92 MET A N 1
ATOM 769 C CA . MET A 1 92 ? 13.332 0.176 -14.606 1.00 91.25 92 MET A CA 1
ATOM 770 C C . MET A 1 92 ? 14.582 0.881 -14.070 1.00 91.25 92 MET A C 1
ATOM 772 O O . MET A 1 92 ? 14.637 1.190 -12.882 1.00 91.25 92 MET A O 1
ATOM 776 N N . GLN A 1 93 ? 15.563 1.175 -14.931 1.00 90.69 93 GLN A N 1
ATOM 777 C CA . GLN A 1 93 ? 16.735 1.964 -14.542 1.00 90.69 93 GLN A CA 1
ATOM 778 C C . GLN A 1 93 ? 16.357 3.410 -14.204 1.00 90.69 93 GLN A C 1
ATOM 780 O O . GLN A 1 93 ? 16.743 3.900 -13.145 1.00 90.69 93 GLN A O 1
ATOM 785 N N . ARG A 1 94 ? 15.559 4.069 -15.057 1.00 92.44 94 ARG A N 1
ATOM 786 C CA . ARG A 1 94 ? 15.098 5.456 -14.849 1.00 92.44 94 ARG A CA 1
ATOM 787 C C . ARG A 1 94 ? 14.342 5.627 -13.528 1.00 92.44 94 ARG A C 1
ATOM 789 O O . ARG A 1 94 ? 14.558 6.606 -12.826 1.00 92.44 94 ARG A O 1
ATOM 796 N N . PHE A 1 95 ? 13.483 4.671 -13.181 1.00 94.38 95 PHE A N 1
ATOM 797 C CA . PHE A 1 95 ? 12.641 4.704 -11.982 1.00 94.38 95 PHE A CA 1
ATOM 798 C C . PHE A 1 95 ? 13.219 3.924 -10.792 1.00 94.38 95 PHE A C 1
ATOM 800 O O . PHE A 1 95 ? 12.537 3.736 -9.785 1.00 94.38 95 PHE A O 1
ATOM 807 N N . ASN A 1 96 ? 14.473 3.475 -10.890 1.00 91.00 96 ASN A N 1
ATOM 808 C CA . ASN A 1 96 ? 15.201 2.773 -9.832 1.00 91.00 96 ASN A CA 1
ATOM 809 C C . ASN A 1 96 ? 14.496 1.505 -9.289 1.00 91.00 96 ASN A C 1
ATOM 811 O O . ASN A 1 96 ? 14.548 1.194 -8.096 1.00 91.00 96 ASN A O 1
ATOM 815 N N . VAL A 1 97 ? 13.842 0.739 -10.166 1.00 88.38 97 VAL A N 1
ATOM 816 C CA . VAL A 1 97 ? 13.156 -0.519 -9.830 1.00 88.38 97 VAL A CA 1
ATOM 817 C C . VAL A 1 97 ? 14.025 -1.721 -10.225 1.00 88.38 97 VAL A C 1
ATOM 819 O O . VAL A 1 97 ? 14.519 -1.808 -11.343 1.00 88.38 97 VAL A O 1
ATOM 822 N N . GLY A 1 98 ? 14.201 -2.688 -9.312 1.00 77.88 98 GLY A N 1
ATOM 823 C CA . GLY A 1 98 ? 14.862 -3.982 -9.581 1.00 77.88 98 GLY A CA 1
ATOM 824 C C . GLY A 1 98 ? 16.310 -4.151 -9.078 1.00 77.88 98 GLY A C 1
ATOM 825 O O . GLY A 1 98 ? 16.847 -5.261 -9.117 1.00 77.88 98 GLY A O 1
ATOM 826 N N . GLU A 1 99 ? 16.950 -3.106 -8.546 1.00 65.19 99 GLU A N 1
ATOM 827 C CA . GLU A 1 99 ? 18.407 -3.082 -8.302 1.00 65.19 99 GLU A CA 1
ATOM 828 C C . GLU A 1 99 ? 18.904 -3.757 -7.001 1.00 65.19 99 GLU A C 1
ATOM 830 O O . GLU A 1 99 ? 20.094 -4.070 -6.871 1.00 65.19 99 GLU A O 1
ATOM 835 N N . LEU A 1 100 ? 18.032 -4.098 -6.044 1.00 56.09 100 LEU A N 1
ATOM 836 C CA . LEU A 1 100 ? 18.479 -4.617 -4.735 1.00 56.09 100 LEU A CA 1
ATOM 837 C C . LEU A 1 100 ? 19.240 -5.957 -4.814 1.00 56.09 100 LEU A C 1
ATOM 839 O O . LEU A 1 100 ? 20.146 -6.211 -4.014 1.00 56.09 100 LEU A O 1
ATOM 843 N N . LYS A 1 101 ? 18.951 -6.809 -5.809 1.00 52.44 101 LYS A N 1
ATOM 844 C CA . LYS A 1 101 ? 19.691 -8.072 -6.015 1.00 52.44 101 LYS A CA 1
ATOM 845 C C . LYS A 1 101 ? 21.083 -7.856 -6.629 1.00 52.44 101 LYS A C 1
ATOM 847 O O . LYS A 1 101 ? 21.989 -8.648 -6.352 1.00 52.44 101 LYS A O 1
ATOM 852 N N . LYS A 1 102 ? 21.282 -6.809 -7.441 1.00 51.31 102 LYS A N 1
ATOM 853 C CA . LYS A 1 102 ? 22.548 -6.562 -8.157 1.00 51.31 102 LYS A CA 1
ATOM 854 C C . LYS A 1 102 ? 23.613 -5.949 -7.250 1.00 51.31 102 LYS A C 1
ATOM 856 O O . LYS A 1 102 ? 24.765 -6.389 -7.286 1.00 51.31 102 LYS A O 1
ATOM 861 N N . ILE A 1 103 ? 23.222 -5.038 -6.355 1.00 52.34 103 ILE A N 1
ATOM 862 C CA . ILE A 1 103 ? 24.135 -4.398 -5.389 1.00 52.34 103 ILE A CA 1
ATOM 863 C C . ILE A 1 103 ? 24.836 -5.453 -4.517 1.00 52.34 103 ILE A C 1
ATOM 865 O O . ILE A 1 103 ? 26.061 -5.436 -4.369 1.00 52.34 103 ILE A O 1
ATOM 869 N N . ARG A 1 104 ? 24.090 -6.447 -4.011 1.00 53.16 104 ARG A N 1
ATOM 870 C CA . ARG A 1 104 ? 24.648 -7.502 -3.148 1.00 53.16 104 ARG A CA 1
ATOM 871 C C . ARG A 1 104 ? 25.594 -8.453 -3.894 1.00 53.16 104 ARG A C 1
ATOM 873 O O . ARG A 1 104 ? 26.567 -8.923 -3.303 1.00 53.16 104 ARG A O 1
ATOM 880 N N . LYS A 1 105 ? 25.351 -8.717 -5.187 1.00 53.31 105 LYS A N 1
ATOM 881 C CA . LYS A 1 105 ? 26.272 -9.503 -6.031 1.00 53.31 105 LYS A CA 1
ATOM 882 C C . LYS A 1 105 ? 27.575 -8.741 -6.292 1.00 53.31 105 LYS A C 1
ATOM 884 O O . LYS A 1 105 ? 28.634 -9.326 -6.098 1.00 53.31 105 LYS A O 1
ATOM 889 N N . LYS A 1 106 ? 27.509 -7.445 -6.629 1.00 53.47 106 LYS A N 1
ATOM 890 C CA . LYS A 1 106 ? 28.693 -6.598 -6.894 1.00 53.47 106 LYS A CA 1
ATOM 891 C C . LYS A 1 106 ? 29.594 -6.448 -5.661 1.00 53.47 106 LYS A C 1
ATOM 893 O O . LYS A 1 106 ? 30.814 -6.445 -5.786 1.00 53.47 106 LYS A O 1
ATOM 898 N N . GLN A 1 107 ? 29.008 -6.375 -4.463 1.00 54.88 107 GLN A N 1
ATOM 899 C CA . GLN A 1 107 ? 29.776 -6.356 -3.212 1.00 54.88 107 GLN A CA 1
ATOM 900 C C . GLN A 1 107 ? 30.402 -7.720 -2.877 1.00 54.88 107 GLN A C 1
ATOM 902 O O . GLN A 1 107 ? 31.553 -7.772 -2.443 1.00 54.88 107 GLN A O 1
ATOM 907 N N . ARG A 1 108 ? 29.696 -8.836 -3.124 1.00 56.78 108 ARG A N 1
ATOM 908 C CA . ARG A 1 108 ? 30.258 -10.191 -2.962 1.00 56.78 108 ARG A CA 1
ATOM 909 C C . ARG A 1 108 ? 31.415 -10.457 -3.924 1.00 56.78 108 ARG A C 1
ATOM 911 O O . ARG A 1 108 ? 32.447 -10.947 -3.475 1.00 56.78 108 ARG A O 1
ATOM 918 N N . THR A 1 109 ? 31.281 -10.095 -5.202 1.00 56.16 109 THR A N 1
ATOM 919 C CA . THR A 1 109 ? 32.356 -10.279 -6.188 1.00 56.16 109 THR A CA 1
ATOM 920 C C . THR A 1 109 ? 33.566 -9.417 -5.854 1.00 56.16 109 THR A C 1
ATOM 922 O O . THR A 1 109 ? 34.657 -9.968 -5.787 1.00 56.16 109 THR A O 1
ATOM 925 N N . LYS A 1 110 ? 33.387 -8.128 -5.516 1.00 58.31 110 LYS A N 1
ATOM 926 C CA . LYS A 1 110 ? 34.486 -7.254 -5.055 1.00 58.31 110 LYS A CA 1
ATOM 927 C C . LYS A 1 110 ? 35.187 -7.781 -3.797 1.00 58.31 110 LYS A C 1
ATOM 929 O O . LYS A 1 110 ? 36.411 -7.770 -3.739 1.00 58.31 110 LYS A O 1
ATOM 934 N N . LYS A 1 111 ? 34.445 -8.287 -2.802 1.00 57.88 111 LYS A N 1
ATOM 935 C CA . LYS A 1 111 ? 35.026 -8.886 -1.583 1.00 57.88 111 LYS A CA 1
ATOM 936 C C . LYS A 1 111 ? 35.811 -10.166 -1.890 1.00 57.88 111 LYS A C 1
ATOM 938 O O . LYS A 1 111 ? 36.802 -10.450 -1.223 1.00 57.88 111 LYS A O 1
ATOM 943 N N . GLN A 1 112 ? 35.395 -10.925 -2.903 1.00 57.00 112 GLN A N 1
ATOM 944 C CA . GLN A 1 112 ? 36.071 -12.150 -3.325 1.00 57.00 112 GLN A CA 1
ATOM 945 C C . GLN A 1 112 ? 37.324 -11.875 -4.170 1.00 57.00 112 GLN A C 1
ATOM 947 O O . GLN A 1 112 ? 38.335 -12.539 -3.959 1.00 57.00 112 GLN A O 1
ATOM 952 N N . THR A 1 113 ? 37.317 -10.868 -5.052 1.00 56.22 113 THR A N 1
ATOM 953 C CA . THR A 1 113 ? 38.540 -10.404 -5.734 1.00 56.22 113 THR A CA 1
ATOM 954 C C . THR A 1 113 ? 39.521 -9.734 -4.777 1.00 56.22 113 THR A C 1
ATOM 956 O O . THR A 1 113 ? 40.720 -9.951 -4.913 1.00 56.22 113 THR A O 1
ATOM 959 N N . LEU A 1 114 ? 39.045 -8.993 -3.769 1.00 56.00 114 LEU A N 1
ATOM 960 C CA . LEU A 1 114 ? 39.909 -8.411 -2.735 1.00 56.00 114 LEU A CA 1
ATOM 961 C C . LEU A 1 114 ? 40.568 -9.499 -1.869 1.00 56.00 114 LEU A C 1
ATOM 963 O O . LEU A 1 114 ? 41.765 -9.437 -1.619 1.00 56.00 114 LEU A O 1
ATOM 967 N N . ARG A 1 115 ? 39.824 -10.551 -1.493 1.00 58.22 115 ARG A N 1
ATOM 968 C CA . ARG A 1 115 ? 40.374 -11.722 -0.783 1.00 58.22 115 ARG A CA 1
ATOM 969 C C . ARG A 1 115 ? 41.407 -12.503 -1.598 1.00 58.22 115 ARG A C 1
ATOM 971 O O . ARG A 1 115 ? 42.339 -13.025 -1.009 1.00 58.22 115 ARG A O 1
ATOM 978 N N . LYS A 1 116 ? 41.265 -12.569 -2.926 1.00 57.06 116 LYS A N 1
ATOM 979 C CA . LYS A 1 116 ? 42.249 -13.218 -3.814 1.00 57.06 116 LYS A CA 1
ATOM 980 C C . LYS A 1 116 ? 43.519 -12.384 -4.047 1.00 57.06 116 LYS A C 1
ATOM 982 O O . LYS A 1 116 ? 44.513 -12.943 -4.489 1.00 57.06 116 LYS A O 1
ATOM 987 N N . LYS A 1 117 ? 43.503 -11.073 -3.764 1.00 57.69 117 LYS A N 1
ATOM 988 C CA . LYS A 1 117 ? 44.680 -10.187 -3.869 1.00 57.69 117 LYS A CA 1
ATOM 989 C C . LYS A 1 117 ? 45.555 -10.164 -2.609 1.00 57.69 117 LYS A C 1
ATOM 991 O O . LYS A 1 117 ? 46.684 -9.695 -2.679 1.00 57.69 117 LYS A O 1
ATOM 996 N N . ILE A 1 118 ? 45.066 -10.674 -1.479 1.00 54.81 118 ILE A N 1
ATOM 997 C CA . ILE A 1 118 ? 45.844 -10.805 -0.240 1.00 54.81 118 ILE A CA 1
ATOM 998 C C . ILE A 1 118 ? 46.479 -12.200 -0.248 1.00 54.81 118 ILE A C 1
ATOM 1000 O O . ILE A 1 118 ? 45.862 -13.173 0.178 1.00 54.81 118 ILE A O 1
ATOM 1004 N N . ASN A 1 119 ? 47.686 -12.307 -0.805 1.00 43.69 119 ASN A N 1
ATOM 1005 C CA . ASN A 1 119 ? 48.466 -13.545 -0.822 1.00 43.69 119 ASN A CA 1
ATOM 1006 C C . ASN A 1 119 ? 49.420 -13.556 0.395 1.00 43.69 119 ASN A C 1
ATOM 1008 O O . ASN A 1 119 ? 50.180 -12.599 0.555 1.00 43.69 119 ASN A O 1
ATOM 1012 N N . PRO A 1 120 ? 49.420 -14.592 1.256 1.00 50.00 120 PRO A N 1
ATOM 1013 C CA . PRO A 1 120 ? 50.299 -14.673 2.417 1.00 50.00 120 PRO A CA 1
ATOM 1014 C C . PRO A 1 120 ? 51.659 -15.222 1.978 1.00 50.00 120 PRO A C 1
ATOM 1016 O O . PRO A 1 120 ? 51.912 -16.423 2.030 1.00 50.0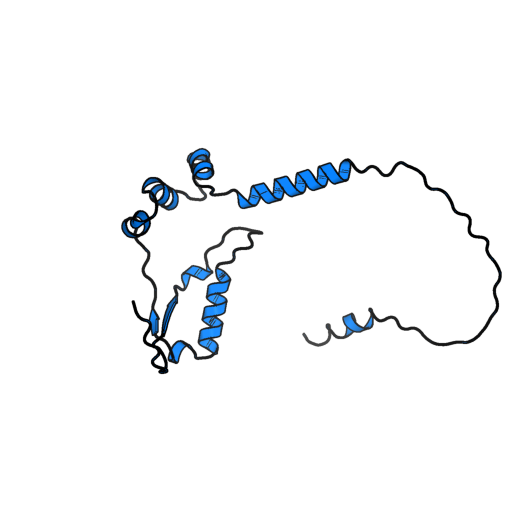0 120 PRO A O 1
ATOM 1019 N N . ARG A 1 121 ? 52.546 -14.358 1.487 1.00 50.38 121 ARG A N 1
ATOM 1020 C CA . ARG A 1 121 ? 53.921 -14.759 1.164 1.00 50.38 121 ARG A CA 1
ATOM 1021 C C . ARG A 1 121 ? 54.915 -13.688 1.587 1.00 50.38 121 ARG A C 1
ATOM 1023 O O . ARG A 1 121 ? 55.541 -13.051 0.750 1.00 50.38 121 ARG A O 1
ATOM 1030 N N . THR A 1 122 ? 55.071 -13.497 2.897 1.00 42.00 122 THR A N 1
ATOM 1031 C CA . THR A 1 122 ? 56.318 -12.953 3.460 1.00 42.00 122 THR A CA 1
ATOM 1032 C C . THR A 1 122 ? 56.479 -13.342 4.937 1.00 42.00 122 THR A C 1
ATOM 1034 O O . THR A 1 122 ? 55.634 -13.028 5.770 1.00 42.00 122 THR A O 1
ATOM 1037 N N . THR A 1 123 ? 57.590 -14.040 5.214 1.00 36.72 123 THR A N 1
ATOM 1038 C CA . THR A 1 123 ? 58.322 -14.183 6.494 1.00 36.72 123 THR A CA 1
ATOM 1039 C C . THR A 1 123 ? 57.622 -14.782 7.724 1.00 36.72 123 THR A C 1
ATOM 1041 O O . THR A 1 123 ? 57.120 -14.079 8.595 1.00 36.72 123 THR A O 1
ATOM 1044 N N . VAL A 1 124 ? 57.759 -16.105 7.881 1.00 37.22 124 VAL A N 1
ATOM 1045 C CA . VAL A 1 124 ? 57.784 -16.763 9.198 1.00 37.22 124 VAL A CA 1
ATOM 1046 C C . VAL A 1 124 ? 59.182 -16.562 9.792 1.00 37.22 124 VAL A C 1
ATOM 1048 O O . VAL A 1 124 ? 60.126 -17.231 9.379 1.00 37.22 124 VAL A O 1
ATOM 1051 N N . VAL A 1 125 ? 59.332 -15.660 10.762 1.00 37.62 125 VAL A N 1
ATOM 1052 C CA . VAL A 1 125 ? 60.489 -15.679 11.670 1.00 37.62 125 VAL A CA 1
ATOM 1053 C C . VAL A 1 125 ? 60.147 -16.649 12.799 1.00 37.62 125 VAL A C 1
ATOM 1055 O O . VAL A 1 125 ? 59.299 -16.360 13.643 1.00 37.62 125 VAL A O 1
ATOM 1058 N N . LYS A 1 126 ? 60.775 -17.831 12.804 1.00 39.22 126 LYS A N 1
ATOM 1059 C CA . LYS A 1 126 ? 60.743 -18.763 13.942 1.00 39.22 126 LYS A CA 1
ATOM 1060 C C . LYS A 1 126 ? 61.435 -18.093 15.137 1.00 39.22 126 LYS A C 1
ATOM 1062 O O . LYS A 1 126 ? 62.658 -18.119 15.225 1.00 39.22 126 LYS A O 1
ATOM 1067 N N . LYS A 1 127 ? 60.672 -17.526 16.075 1.00 40.31 127 LYS A N 1
ATOM 1068 C CA . LYS A 1 127 ? 61.172 -17.270 17.433 1.00 40.31 127 LYS A CA 1
ATOM 1069 C C . LYS A 1 127 ? 61.253 -18.615 18.157 1.00 40.31 127 LYS A C 1
ATOM 1071 O O . LYS A 1 127 ? 60.227 -19.194 18.502 1.00 40.31 127 LYS A O 1
ATOM 1076 N N . GLN A 1 128 ? 62.468 -19.131 18.327 1.00 35.94 128 GLN A N 1
ATOM 1077 C CA . GLN A 1 128 ? 62.738 -20.207 19.278 1.00 35.94 128 GLN A CA 1
ATOM 1078 C C . GLN A 1 128 ? 62.556 -19.633 20.688 1.00 35.94 128 GLN A C 1
ATOM 1080 O O . GLN A 1 128 ? 63.192 -18.643 21.039 1.00 35.94 128 GLN A O 1
ATOM 1085 N N . ILE A 1 129 ? 61.647 -20.219 21.464 1.00 39.03 129 ILE A N 1
ATOM 1086 C CA . ILE A 1 129 ? 61.486 -19.935 22.892 1.00 39.03 129 ILE A CA 1
ATOM 1087 C C . ILE A 1 129 ? 62.250 -21.046 23.635 1.00 39.03 129 ILE A C 1
ATOM 1089 O O . ILE A 1 129 ? 61.974 -22.218 23.351 1.00 39.03 129 ILE A O 1
ATOM 1093 N N . PRO A 1 130 ? 63.205 -20.736 24.533 1.00 35.28 130 PRO A N 1
ATOM 1094 C CA . PRO A 1 130 ? 63.897 -21.753 25.323 1.00 35.28 130 PRO A CA 1
ATOM 1095 C C . PRO A 1 130 ? 62.923 -22.425 26.300 1.00 35.28 130 PRO A C 1
ATOM 1097 O O . PRO A 1 130 ? 62.070 -21.755 26.881 1.00 35.28 130 PRO A O 1
ATOM 1100 N N . LYS A 1 131 ? 63.041 -23.745 26.480 1.00 38.94 131 LYS A N 1
ATOM 1101 C CA . LYS A 1 131 ? 62.322 -24.490 27.523 1.00 38.94 131 LYS A CA 1
ATOM 1102 C C . LYS A 1 131 ? 63.153 -24.497 28.805 1.00 38.94 131 LYS A C 1
ATOM 1104 O O . LYS A 1 131 ? 64.309 -24.898 28.756 1.00 38.94 131 LYS A O 1
ATOM 1109 N N . GLU A 1 132 ? 62.529 -24.148 29.922 1.00 32.81 132 GLU A N 1
ATOM 1110 C CA . GLU A 1 132 ? 63.047 -24.299 31.290 1.00 32.81 132 GLU A CA 1
ATOM 1111 C C . GLU A 1 132 ? 61.983 -25.013 32.160 1.00 32.81 132 GLU A C 1
ATOM 1113 O O . GLU A 1 132 ? 60.817 -25.084 31.752 1.00 32.81 132 GLU A O 1
ATOM 1118 N N . PRO A 1 133 ? 62.382 -25.655 33.274 1.00 37.47 133 PRO A N 1
ATOM 1119 C CA . PRO A 1 133 ? 61.942 -27.006 33.614 1.00 37.47 133 PRO A CA 1
ATOM 1120 C C . PRO A 1 133 ? 60.742 -27.106 34.568 1.00 37.47 133 PRO A C 1
ATOM 1122 O O . PRO A 1 133 ? 60.337 -26.175 35.254 1.00 37.47 133 PRO A O 1
ATOM 1125 N N . ASN A 1 134 ? 60.201 -28.323 34.587 1.00 36.62 134 ASN A N 1
ATOM 1126 C CA . ASN A 1 134 ? 59.054 -28.808 35.344 1.00 36.62 134 ASN A CA 1
ATOM 1127 C C . ASN A 1 134 ? 59.303 -28.803 36.867 1.00 36.62 134 ASN A C 1
ATOM 1129 O O . ASN A 1 134 ? 60.263 -29.421 37.329 1.00 36.62 134 ASN A O 1
ATOM 1133 N N . GLN A 1 135 ? 58.406 -28.188 37.643 1.00 34.22 135 GLN A N 1
ATOM 1134 C CA . GLN A 1 135 ? 58.277 -28.414 39.085 1.00 34.22 135 GLN A CA 1
ATOM 1135 C C . GLN A 1 135 ? 56.804 -28.664 39.435 1.00 34.22 135 GLN A C 1
ATOM 1137 O O . GLN A 1 135 ? 55.915 -27.883 39.104 1.00 34.22 135 GLN A O 1
ATOM 1142 N N . ASN A 1 136 ? 56.576 -29.812 40.072 1.00 31.44 136 ASN A N 1
ATOM 1143 C CA . ASN A 1 136 ? 55.285 -30.360 40.474 1.00 31.44 136 ASN A CA 1
ATOM 1144 C C . ASN A 1 136 ? 54.541 -29.463 41.479 1.00 31.44 136 ASN A C 1
ATOM 1146 O O . ASN A 1 136 ? 55.165 -28.926 42.391 1.00 31.44 136 ASN A O 1
ATOM 1150 N N . SER A 1 137 ? 53.203 -29.453 41.424 1.00 31.78 137 SER A N 1
ATOM 1151 C CA . SER A 1 137 ? 52.311 -29.953 42.496 1.00 31.78 137 SER A CA 1
ATOM 1152 C C . SER A 1 137 ? 50.945 -29.248 42.553 1.00 31.78 137 SER A C 1
ATOM 1154 O O . SER A 1 137 ? 50.805 -28.065 42.261 1.00 31.78 137 SER A O 1
ATOM 1156 N N . SER A 1 138 ? 49.968 -30.014 43.047 1.00 31.62 138 SER A N 1
ATOM 1157 C CA . SER A 1 138 ? 48.626 -29.646 43.524 1.00 31.62 138 SER A CA 1
ATOM 1158 C C . SER A 1 138 ? 47.480 -29.591 42.501 1.00 31.62 138 SER A C 1
ATOM 1160 O O . SER A 1 138 ? 47.535 -28.975 41.443 1.00 31.62 138 SER A O 1
ATOM 1162 N N . ALA A 1 139 ? 46.432 -30.333 42.855 1.00 36.97 139 ALA A N 1
ATOM 1163 C CA . ALA A 1 139 ? 45.210 -30.574 42.108 1.00 36.97 139 ALA A CA 1
ATOM 1164 C C . ALA A 1 139 ? 44.209 -29.415 42.232 1.00 36.97 139 ALA A C 1
ATOM 1166 O O . ALA A 1 139 ? 44.148 -28.781 43.280 1.00 36.97 139 ALA A O 1
ATOM 1167 N N . THR A 1 140 ? 43.371 -29.205 41.209 1.00 38.81 140 THR A N 1
ATOM 1168 C CA . THR A 1 140 ? 41.946 -28.796 41.305 1.00 38.81 140 THR A CA 1
ATOM 1169 C C . THR A 1 140 ? 41.279 -28.802 39.908 1.00 38.81 140 THR A C 1
ATOM 1171 O O . THR A 1 140 ? 41.992 -28.782 38.905 1.00 38.81 140 THR A O 1
ATOM 1174 N N . PRO A 1 141 ? 39.938 -28.948 39.816 1.00 38.09 141 PRO A N 1
ATOM 1175 C CA . PRO A 1 141 ? 39.269 -29.608 38.690 1.00 38.09 141 PRO A CA 1
ATOM 1176 C C . PRO A 1 141 ? 38.801 -28.685 37.546 1.00 38.09 141 PRO A C 1
ATOM 1178 O O . PRO A 1 141 ? 38.685 -27.471 37.690 1.00 38.09 141 PRO A O 1
ATOM 1181 N N . GLU A 1 142 ? 38.494 -29.335 36.418 1.00 41.94 142 GLU A N 1
ATOM 1182 C CA . GLU A 1 142 ? 37.876 -28.845 35.176 1.00 41.94 142 GLU A CA 1
ATOM 1183 C C . GLU A 1 142 ? 36.749 -27.805 35.341 1.00 41.94 142 GLU A C 1
ATOM 1185 O O . GLU A 1 142 ? 35.803 -27.999 36.106 1.00 41.94 142 GLU A O 1
ATOM 1190 N N . PHE A 1 143 ? 36.758 -26.775 34.483 1.00 36.78 143 PHE A N 1
ATOM 1191 C CA . PHE A 1 143 ? 35.588 -25.929 34.215 1.00 36.78 143 PHE A CA 1
ATOM 1192 C C . PHE A 1 143 ? 35.383 -25.725 32.704 1.00 36.78 143 PHE A C 1
ATOM 1194 O O . PHE A 1 143 ? 35.722 -24.690 32.131 1.00 36.78 143 PHE A O 1
ATOM 1201 N N . ASP A 1 144 ? 34.796 -26.731 32.053 1.00 40.62 144 ASP A N 1
ATOM 1202 C CA . ASP A 1 144 ? 34.356 -26.680 30.653 1.00 40.62 144 ASP A CA 1
ATOM 1203 C C . ASP A 1 144 ? 32.950 -26.052 30.546 1.00 40.62 144 ASP A C 1
ATOM 1205 O O . ASP A 1 144 ? 31.910 -26.715 30.633 1.00 40.62 144 ASP A O 1
ATOM 1209 N N . SER A 1 145 ? 32.890 -24.732 30.354 1.00 55.97 145 SER A N 1
ATOM 1210 C CA . SER A 1 145 ? 31.644 -23.946 30.419 1.00 55.97 145 SER A CA 1
ATOM 1211 C C . SER A 1 145 ? 30.792 -23.913 29.141 1.00 55.97 145 SER A C 1
ATOM 1213 O O . SER A 1 145 ? 29.814 -23.169 29.070 1.00 55.97 145 SER A O 1
ATOM 1215 N N . LEU A 1 146 ? 31.074 -24.739 28.130 1.00 47.50 146 LEU A N 1
ATOM 1216 C CA . LEU A 1 146 ? 30.310 -24.735 26.867 1.00 47.50 146 LEU A CA 1
ATOM 1217 C C . LEU A 1 146 ? 29.563 -26.041 26.569 1.00 47.50 146 LEU A C 1
ATOM 1219 O O . LEU A 1 146 ? 28.673 -26.069 25.712 1.00 47.50 146 LEU A O 1
ATOM 1223 N N . THR A 1 147 ? 29.840 -27.105 27.319 1.00 52.44 147 THR A N 1
ATOM 1224 C CA . THR A 1 147 ? 29.257 -28.433 27.073 1.00 52.44 147 THR A CA 1
ATOM 1225 C C . THR A 1 147 ? 27.907 -28.609 27.784 1.00 52.44 147 THR A C 1
ATOM 1227 O O . THR A 1 147 ? 27.001 -29.262 27.258 1.00 52.44 147 THR A O 1
ATOM 1230 N N . ASN A 1 148 ? 27.700 -27.935 28.923 1.00 46.56 148 ASN A N 1
ATOM 1231 C CA . ASN A 1 148 ? 26.475 -28.056 29.726 1.00 46.56 148 ASN A CA 1
ATOM 1232 C C . ASN A 1 148 ? 25.302 -27.175 29.259 1.00 46.56 148 ASN A C 1
ATOM 1234 O O . ASN A 1 148 ? 24.147 -27.506 29.526 1.00 46.56 148 ASN A O 1
ATOM 1238 N N . PHE A 1 149 ? 25.538 -26.128 28.462 1.00 46.38 149 PHE A N 1
ATOM 1239 C CA . PHE A 1 149 ? 24.440 -25.321 27.908 1.00 46.38 149 PHE A CA 1
ATOM 1240 C C . PHE A 1 149 ? 23.652 -26.076 26.822 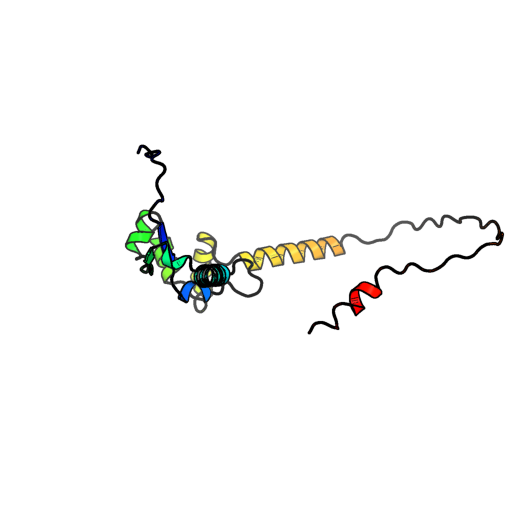1.00 46.38 149 PHE A C 1
ATOM 1242 O O . PHE A 1 149 ? 22.431 -25.961 26.712 1.00 46.38 149 PHE A O 1
ATOM 1249 N N . ARG A 1 150 ? 24.331 -26.936 26.052 1.00 53.19 150 ARG A N 1
ATOM 1250 C CA . ARG A 1 150 ? 23.705 -27.707 24.967 1.00 53.19 150 ARG A CA 1
ATOM 1251 C C . ARG A 1 150 ? 22.846 -28.880 25.442 1.00 53.19 150 ARG A C 1
ATOM 1253 O O . ARG A 1 150 ? 21.958 -29.295 24.702 1.00 53.19 150 ARG A O 1
ATOM 1260 N N . LYS A 1 151 ? 23.060 -29.396 26.658 1.00 48.12 151 LYS A N 1
ATOM 1261 C CA . LYS A 1 151 ? 22.244 -30.491 27.216 1.00 48.12 151 LYS A CA 1
ATOM 1262 C C . LYS A 1 151 ? 20.937 -30.013 27.866 1.00 48.12 151 LYS A C 1
ATOM 1264 O O . LYS A 1 151 ? 19.997 -30.798 27.932 1.00 48.12 151 LYS A O 1
ATOM 1269 N N . SER A 1 152 ? 20.833 -28.741 28.266 1.00 47.47 152 SER A N 1
ATOM 1270 C CA . SER A 1 152 ? 19.602 -28.186 28.863 1.00 47.47 152 SER A CA 1
ATOM 1271 C C . SER A 1 152 ? 18.494 -27.912 27.829 1.00 47.47 152 SER A C 1
ATOM 1273 O O . SER A 1 152 ? 17.312 -28.098 28.103 1.00 47.47 152 SER A O 1
ATOM 1275 N N . LEU A 1 153 ? 18.855 -27.578 26.585 1.00 50.75 153 LE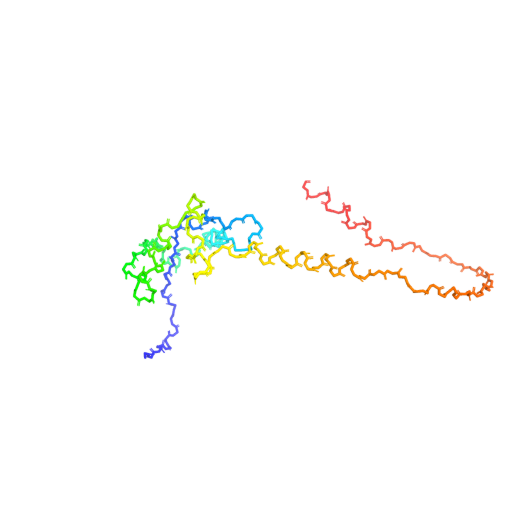U A N 1
ATOM 1276 C CA . LEU A 1 153 ? 17.885 -27.211 25.540 1.00 50.75 153 LEU A CA 1
ATOM 1277 C C . LEU A 1 153 ? 17.276 -28.391 24.759 1.00 50.75 153 LEU A C 1
ATOM 1279 O O . LEU A 1 153 ? 16.455 -28.166 23.878 1.00 50.75 153 LEU A O 1
ATOM 1283 N N . LYS A 1 154 ? 17.627 -29.642 25.085 1.00 53.38 154 LYS A N 1
ATOM 1284 C CA . LYS A 1 154 ? 17.022 -30.853 24.486 1.00 53.38 154 LYS A CA 1
ATOM 1285 C C . LYS A 1 154 ? 16.027 -31.586 25.403 1.00 53.38 154 LYS A C 1
ATOM 1287 O O . LYS A 1 154 ? 15.647 -32.708 25.100 1.00 53.38 154 LYS A O 1
ATOM 1292 N N . ARG A 1 155 ? 15.606 -30.980 26.523 1.00 51.25 155 ARG A N 1
ATOM 1293 C CA . ARG A 1 155 ? 14.580 -31.543 27.434 1.00 51.25 155 ARG A CA 1
ATOM 1294 C C . ARG A 1 155 ? 13.310 -30.701 27.589 1.00 51.25 155 ARG A C 1
ATOM 1296 O O . ARG A 1 155 ? 12.475 -30.997 28.435 1.00 51.25 155 ARG A O 1
ATOM 1303 N N . LYS A 1 156 ? 13.131 -29.678 26.759 1.00 51.97 156 LYS A N 1
ATOM 1304 C CA . LYS A 1 156 ? 11.855 -28.971 26.607 1.00 51.97 156 LYS A CA 1
ATOM 1305 C C . LYS A 1 156 ? 11.612 -28.758 25.123 1.00 51.97 156 LYS A C 1
ATOM 1307 O O . LYS A 1 156 ? 11.929 -27.686 24.629 1.00 51.97 156 LYS A O 1
ATOM 1312 N N . TYR A 1 157 ? 11.221 -29.842 24.459 1.00 46.78 157 TYR A N 1
ATOM 1313 C CA . TYR A 1 157 ? 10.340 -30.013 23.293 1.00 46.78 157 TYR A CA 1
ATOM 1314 C C . TYR A 1 157 ? 10.559 -31.431 22.769 1.00 46.78 157 TYR A C 1
ATOM 1316 O O . TYR A 1 157 ? 11.737 -31.783 22.526 1.00 46.78 157 TYR A O 1
#

Secondary structure (DSSP, 8-state):
-------SPPP-EEE--GGGGG----TT-S--THHHHHHHHHHHHTTGGGGSEEEPPPPPPHHHHHTTS-HHHHHHHHH--TTTTTTTHHHHHHTT-STHHHHHHHHHHHHHHHHHH----S-----PPPP-------------TTHHHHHHTTS--

Radius of gyration: 30.6 Å; chains: 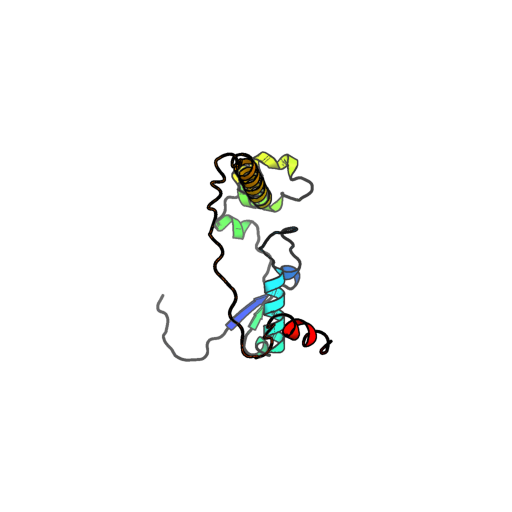1; bounding box: 76×56×66 Å